Protein AF-A0A3N5JZS7-F1 (afdb_monomer_lite)

Sequence (69 aa):
MTAGVSRGHPLFRLLAELTQRNFAVNLGWSDPEVIAYLTDVLVDFVHVDRLFSIRDACGRRIQAVRRPG

Radius of gyration: 16.83 Å; chains: 1; bounding box: 40×30×44 Å

Secondary structure (DSSP, 8-state):
---PPPTTSHHHHHHHHHHHHHHHHHHS---HHHHHHHHHHHHHHHHHHHHH--B-TTS-B--------

Structure (mmCIF, N/CA/C/O backbone):
data_AF-A0A3N5JZS7-F1
#
_entry.id   AF-A0A3N5JZS7-F1
#
loop_
_atom_site.group_PDB
_atom_site.id
_atom_site.type_symbol
_atom_site.label_atom_id
_atom_site.label_alt_id
_atom_site.label_comp_id
_atom_site.label_asym_id
_atom_site.label_entity_id
_atom_site.label_seq_id
_atom_site.pdbx_PDB_ins_code
_atom_site.Cartn_x
_atom_site.Cartn_y
_atom_site.Cartn_z
_atom_site.occupancy
_atom_site.B_iso_or_equiv
_atom_site.auth_seq_id
_atom_site.auth_comp_id
_atom_site.auth_asym_id
_atom_site.auth_atom_id
_atom_site.pdbx_PDB_model_num
ATOM 1 N N . MET A 1 1 ? -3.768 -13.365 16.283 1.00 40.09 1 MET A N 1
ATOM 2 C CA . MET A 1 1 ? -4.010 -13.290 14.828 1.00 40.09 1 MET A CA 1
ATOM 3 C C . MET A 1 1 ? -5.200 -12.365 14.628 1.00 40.09 1 MET A C 1
ATOM 5 O O . MET A 1 1 ? -6.336 -12.819 14.648 1.00 40.09 1 MET A O 1
ATOM 9 N N . THR A 1 2 ? -4.964 -11.053 14.601 1.00 45.88 2 THR A N 1
ATOM 10 C CA . THR A 1 2 ? -5.999 -10.077 14.227 1.00 45.88 2 THR A CA 1
ATOM 11 C C . THR A 1 2 ? -6.419 -10.402 12.802 1.00 45.88 2 THR A C 1
ATOM 13 O O . THR A 1 2 ? -5.554 -10.632 11.963 1.00 45.88 2 THR A O 1
ATOM 16 N N . ALA A 1 3 ? -7.720 -10.548 12.551 1.00 54.31 3 ALA A N 1
ATOM 17 C CA . ALA A 1 3 ? -8.226 -10.930 11.239 1.00 54.31 3 ALA A CA 1
ATOM 18 C C . ALA A 1 3 ? -7.785 -9.878 10.209 1.00 54.31 3 ALA A C 1
ATOM 20 O O . ALA A 1 3 ? -8.340 -8.782 10.157 1.00 54.31 3 ALA A O 1
ATOM 21 N N . GLY A 1 4 ? -6.729 -10.203 9.460 1.00 64.38 4 GLY A N 1
ATOM 22 C CA . GLY A 1 4 ? -6.149 -9.329 8.454 1.00 64.38 4 GLY A CA 1
ATOM 23 C C . GLY A 1 4 ? -7.179 -8.993 7.385 1.00 64.38 4 GLY A C 1
ATOM 24 O O . GLY A 1 4 ? -8.064 -9.790 7.058 1.00 64.38 4 GLY A O 1
ATOM 25 N N . VAL A 1 5 ? -7.077 -7.785 6.846 1.00 69.88 5 VAL A N 1
ATOM 26 C CA . VAL A 1 5 ? -7.890 -7.353 5.715 1.00 69.88 5 VAL A CA 1
ATOM 27 C C . VAL A 1 5 ? -7.582 -8.268 4.522 1.00 69.88 5 VAL A C 1
ATOM 29 O O . VAL A 1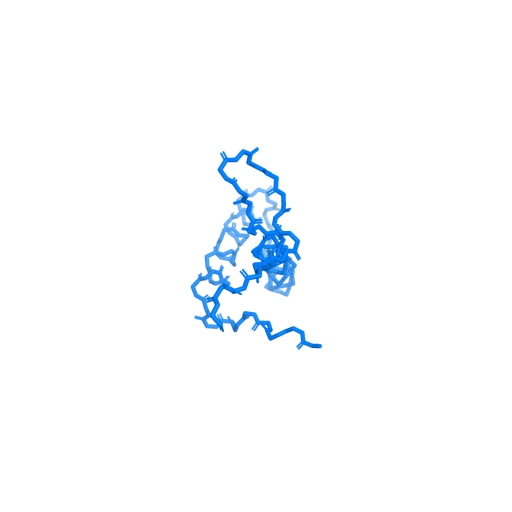 5 ? -6.441 -8.388 4.095 1.00 69.88 5 VAL A O 1
ATOM 32 N N . SER A 1 6 ? -8.606 -8.938 3.988 1.00 79.44 6 SER A N 1
ATOM 33 C CA . SER A 1 6 ? -8.472 -9.815 2.815 1.00 79.44 6 SER A CA 1
ATOM 34 C C . SER A 1 6 ? -7.891 -9.067 1.609 1.00 79.44 6 SER A C 1
ATOM 36 O O . SER A 1 6 ? -8.223 -7.906 1.379 1.00 79.44 6 SER A O 1
ATOM 38 N N . ARG A 1 7 ? -7.121 -9.753 0.755 1.00 77.56 7 ARG A N 1
ATOM 39 C CA . ARG A 1 7 ? -6.607 -9.191 -0.513 1.00 77.56 7 ARG A CA 1
ATOM 40 C C . ARG A 1 7 ? -7.707 -8.701 -1.463 1.00 77.56 7 ARG A C 1
ATOM 42 O O . ARG A 1 7 ? -7.476 -7.818 -2.282 1.00 77.56 7 ARG A O 1
ATOM 49 N N . GLY A 1 8 ? -8.918 -9.250 -1.351 1.00 80.50 8 GLY A N 1
ATOM 50 C CA . GLY A 1 8 ? -10.083 -8.783 -2.109 1.00 80.50 8 GLY A CA 1
ATOM 51 C C . GLY A 1 8 ? -10.689 -7.481 -1.576 1.00 80.50 8 GLY A C 1
ATOM 52 O O . GLY A 1 8 ? -11.568 -6.903 -2.214 1.00 80.50 8 GLY A O 1
ATOM 53 N N . HIS A 1 9 ? -10.251 -7.011 -0.409 1.00 81.69 9 HIS A N 1
ATOM 54 C CA . HIS A 1 9 ? -10.827 -5.851 0.249 1.00 81.69 9 HIS A CA 1
ATOM 55 C C . HIS A 1 9 ? -10.461 -4.543 -0.483 1.00 81.69 9 HIS A C 1
ATOM 57 O O . HIS A 1 9 ? -9.300 -4.351 -0.856 1.00 81.69 9 HIS A O 1
ATOM 63 N N . PRO A 1 10 ? -11.399 -3.585 -0.628 1.00 80.56 10 PRO A N 1
ATOM 64 C CA . PRO A 1 10 ? -11.159 -2.337 -1.359 1.00 80.56 10 PRO A CA 1
ATOM 65 C C . PRO A 1 10 ? -9.955 -1.521 -0.867 1.00 80.56 10 PRO A C 1
ATOM 67 O O . PRO A 1 10 ? -9.216 -0.989 -1.687 1.00 80.56 10 PRO A O 1
ATOM 70 N N . LEU A 1 11 ? -9.713 -1.458 0.453 1.00 81.19 11 LEU A N 1
ATOM 71 C CA . LEU A 1 11 ? -8.518 -0.786 1.001 1.00 81.19 11 LEU A CA 1
ATOM 72 C C . LEU A 1 11 ? -7.209 -1.423 0.530 1.00 81.19 11 LEU A C 1
ATOM 74 O O . LEU A 1 11 ? -6.290 -0.695 0.176 1.00 81.19 11 LEU A O 1
ATOM 78 N N . PHE A 1 12 ? -7.131 -2.757 0.515 1.00 85.75 12 PHE A N 1
ATOM 79 C CA . PHE A 1 12 ? -5.936 -3.458 0.054 1.00 85.75 12 PHE A CA 1
ATOM 80 C C . PHE A 1 12 ? -5.675 -3.126 -1.419 1.00 85.75 12 PHE A C 1
ATOM 82 O O . PHE A 1 12 ? -4.576 -2.722 -1.782 1.00 85.75 12 PHE A O 1
ATOM 89 N N . ARG A 1 13 ? -6.717 -3.200 -2.259 1.00 88.50 13 ARG A N 1
ATOM 90 C CA . ARG A 1 13 ? -6.612 -2.881 -3.692 1.00 88.50 13 ARG A CA 1
ATOM 91 C C . ARG A 1 13 ? -6.189 -1.433 -3.942 1.00 88.50 13 ARG A C 1
ATOM 93 O O . ARG A 1 13 ? -5.327 -1.196 -4.779 1.00 88.50 13 ARG A O 1
ATOM 100 N 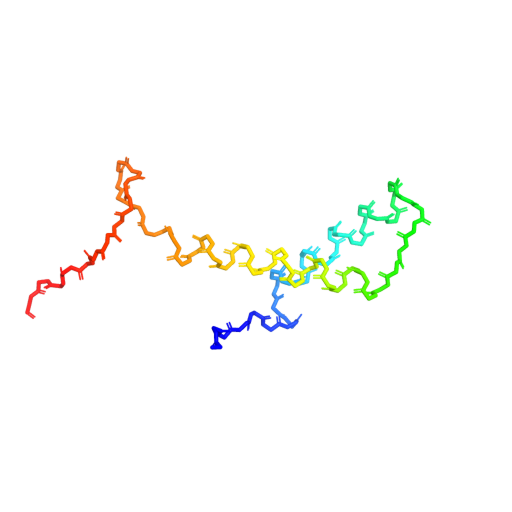N . LEU A 1 14 ? -6.757 -0.482 -3.200 1.00 88.62 14 LEU A N 1
ATOM 101 C CA . LEU A 1 14 ? -6.398 0.932 -3.309 1.00 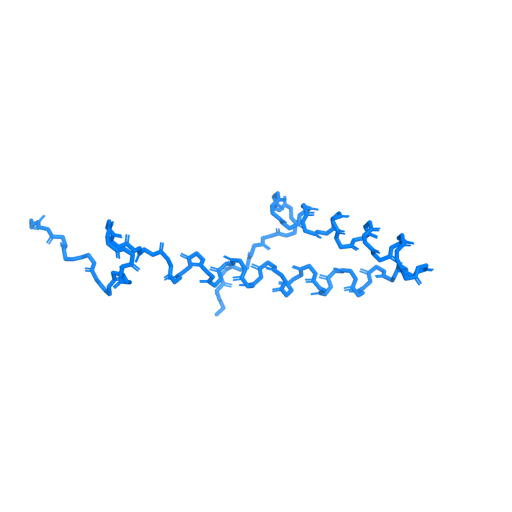88.62 14 LEU A CA 1
ATOM 102 C C . LEU A 1 14 ? -4.922 1.167 -2.966 1.00 88.62 14 LEU A C 1
ATOM 104 O O . LEU A 1 14 ? -4.207 1.826 -3.718 1.00 88.62 14 LEU A O 1
ATOM 108 N N . LEU A 1 15 ? -4.465 0.627 -1.835 1.00 89.94 15 LEU A N 1
ATOM 109 C CA . LEU A 1 15 ? -3.084 0.793 -1.384 1.00 89.94 15 LEU A CA 1
ATOM 110 C C . LEU A 1 15 ? -2.090 0.100 -2.325 1.00 89.94 15 LEU A C 1
ATOM 112 O O . LEU A 1 15 ? -1.034 0.670 -2.605 1.00 89.94 15 LEU A O 1
ATOM 116 N N . ALA A 1 16 ? -2.456 -1.055 -2.889 1.00 90.19 16 ALA A N 1
ATOM 117 C CA . ALA A 1 16 ? -1.662 -1.726 -3.913 1.00 90.19 16 ALA A CA 1
ATOM 118 C C . ALA A 1 16 ? -1.504 -0.863 -5.173 1.00 90.19 16 ALA A C 1
ATOM 120 O O . ALA A 1 16 ? -0.384 -0.665 -5.643 1.00 90.19 16 ALA A O 1
ATOM 121 N N . GLU A 1 17 ? -2.596 -0.290 -5.694 1.00 91.81 17 GLU A N 1
ATOM 122 C CA . GLU A 1 17 ? -2.533 0.552 -6.896 1.00 91.81 17 GLU A CA 1
ATOM 123 C C . GLU A 1 17 ? -1.710 1.827 -6.685 1.00 91.81 17 GLU A C 1
ATOM 125 O O . GLU A 1 17 ? -0.939 2.222 -7.564 1.00 91.81 17 GLU A O 1
ATOM 130 N N . LEU A 1 18 ? -1.845 2.471 -5.523 1.00 90.88 18 LEU A N 1
ATOM 131 C CA . LEU A 1 18 ? -1.068 3.667 -5.195 1.00 90.88 18 LEU A CA 1
ATOM 132 C C . LEU A 1 18 ? 0.426 3.349 -5.066 1.00 90.88 18 LEU A C 1
ATOM 134 O O . LEU A 1 18 ? 1.254 4.077 -5.620 1.00 90.88 18 LEU A O 1
ATOM 138 N N . THR A 1 19 ? 0.763 2.245 -4.397 1.00 89.88 19 THR A N 1
ATOM 139 C CA . THR A 1 19 ? 2.148 1.775 -4.246 1.00 89.88 19 THR A CA 1
ATOM 140 C C . THR A 1 19 ? 2.758 1.453 -5.606 1.00 89.88 19 THR A C 1
ATOM 142 O O . THR A 1 19 ? 3.820 1.975 -5.941 1.00 89.88 19 THR A O 1
ATOM 145 N N . GLN A 1 20 ? 2.052 0.683 -6.438 1.00 89.69 20 GLN A N 1
ATOM 146 C CA . GLN A 1 20 ? 2.509 0.325 -7.779 1.00 89.69 20 GLN A CA 1
ATOM 147 C C . GLN A 1 20 ? 2.751 1.560 -8.656 1.00 89.69 20 GLN A C 1
ATOM 149 O O . GLN A 1 20 ? 3.800 1.666 -9.289 1.00 89.69 20 GLN A O 1
ATOM 154 N N . ARG A 1 21 ? 1.811 2.517 -8.685 1.00 88.88 21 ARG A N 1
ATOM 155 C CA . ARG A 1 21 ? 1.974 3.758 -9.463 1.00 88.88 21 ARG A CA 1
ATOM 156 C C . ARG A 1 21 ? 3.176 4.569 -8.989 1.00 88.88 21 ARG A C 1
ATOM 158 O O . ARG A 1 21 ? 3.926 5.071 -9.820 1.00 88.88 21 ARG A O 1
ATOM 165 N N . ASN A 1 22 ? 3.370 4.693 -7.677 1.00 86.88 22 ASN A N 1
ATOM 166 C CA . ASN A 1 22 ? 4.490 5.449 -7.123 1.00 86.88 22 ASN A CA 1
ATOM 167 C C . ASN A 1 22 ? 5.839 4.810 -7.485 1.00 86.88 22 ASN A C 1
ATOM 169 O O . ASN A 1 22 ? 6.749 5.508 -7.926 1.00 86.88 22 ASN A O 1
ATOM 173 N N . PHE A 1 23 ? 5.935 3.487 -7.373 1.00 84.56 23 PHE A N 1
ATOM 174 C CA . PHE A 1 23 ? 7.147 2.730 -7.677 1.00 84.56 23 PHE A CA 1
ATOM 175 C C . PHE A 1 23 ? 7.490 2.765 -9.170 1.00 84.56 23 PHE A C 1
ATOM 177 O O . PHE A 1 23 ? 8.625 3.064 -9.545 1.00 84.56 23 PHE A O 1
ATOM 184 N N . ALA A 1 24 ? 6.495 2.572 -10.036 1.00 84.50 24 ALA A N 1
ATOM 185 C CA . ALA A 1 24 ? 6.685 2.660 -11.480 1.00 84.50 24 ALA A CA 1
ATOM 186 C C . ALA A 1 24 ? 7.161 4.053 -11.926 1.00 84.50 24 ALA A C 1
ATOM 188 O O . ALA A 1 24 ? 8.082 4.157 -12.732 1.00 84.50 24 ALA A O 1
ATOM 189 N N . VAL A 1 25 ? 6.550 5.119 -11.396 1.00 84.56 25 VAL A N 1
ATOM 190 C CA . VAL A 1 25 ? 6.818 6.497 -11.841 1.00 84.56 25 VAL A CA 1
ATOM 191 C C . VAL A 1 25 ? 8.100 7.065 -11.236 1.00 84.56 25 VAL A C 1
ATOM 193 O O . VAL A 1 25 ? 8.853 7.731 -11.940 1.00 84.56 25 VAL A O 1
ATOM 196 N N . ASN A 1 26 ? 8.361 6.816 -9.951 1.00 80.06 26 ASN A N 1
ATOM 197 C CA . ASN A 1 26 ? 9.445 7.496 -9.236 1.00 80.06 26 ASN A CA 1
ATOM 198 C C . ASN A 1 26 ? 10.727 6.667 -9.129 1.00 80.06 26 ASN A C 1
ATOM 200 O O . ASN A 1 26 ? 11.798 7.243 -8.959 1.00 80.06 26 ASN A O 1
ATOM 204 N N . LEU A 1 27 ? 10.634 5.336 -9.203 1.00 77.88 27 LEU A N 1
ATOM 205 C CA . LEU A 1 27 ? 11.784 4.441 -9.027 1.00 77.88 27 LEU A CA 1
ATOM 206 C C . LEU A 1 27 ? 12.165 3.709 -10.320 1.00 77.88 27 LEU A C 1
ATOM 208 O O . LEU A 1 27 ? 13.227 3.096 -10.370 1.00 77.88 27 LEU A O 1
ATOM 212 N N . GLY A 1 28 ? 11.312 3.739 -11.354 1.00 80.38 28 GLY A N 1
ATOM 213 C CA . GLY A 1 28 ? 11.508 2.948 -12.576 1.00 80.38 28 GLY A CA 1
ATOM 214 C C . GLY A 1 28 ? 11.552 1.437 -12.312 1.00 80.38 28 GLY A C 1
ATOM 215 O O . GLY A 1 28 ? 12.019 0.670 -13.150 1.00 80.38 28 GLY A O 1
ATOM 216 N N . TRP A 1 29 ? 11.090 1.012 -11.135 1.00 76.56 29 TRP A N 1
ATOM 217 C CA . TRP A 1 29 ? 11.197 -0.347 -10.626 1.00 76.56 29 TRP A CA 1
ATOM 218 C C . TRP A 1 29 ? 9.857 -0.750 -10.018 1.00 76.56 29 TRP A C 1
ATOM 220 O O . TRP A 1 29 ? 9.280 -0.015 -9.225 1.00 76.56 29 TRP A O 1
ATOM 230 N N . SER A 1 30 ? 9.315 -1.891 -10.433 1.00 75.44 30 SER A N 1
ATOM 231 C CA . SER A 1 30 ? 7.997 -2.379 -10.010 1.00 75.44 30 SER A CA 1
ATOM 232 C C . SER A 1 30 ? 8.050 -3.881 -9.798 1.00 75.44 30 SER A C 1
ATOM 234 O O . SER A 1 30 ? 7.573 -4.656 -10.623 1.00 75.44 30 SER A O 1
ATOM 236 N N . ASP A 1 31 ? 8.675 -4.278 -8.695 1.00 86.12 31 ASP A N 1
ATOM 237 C CA . ASP A 1 31 ? 8.677 -5.664 -8.249 1.00 86.12 31 ASP A CA 1
ATOM 238 C C . ASP A 1 31 ? 7.320 -6.009 -7.595 1.00 86.12 31 ASP A C 1
ATOM 240 O O . ASP A 1 31 ? 6.939 -5.374 -6.601 1.00 86.12 31 ASP A O 1
ATOM 244 N N . PRO A 1 32 ? 6.565 -6.985 -8.133 1.00 85.31 32 PRO A N 1
ATOM 245 C CA . PRO A 1 32 ? 5.256 -7.356 -7.602 1.00 85.31 32 PRO A CA 1
ATOM 246 C C . PRO A 1 32 ? 5.283 -7.852 -6.151 1.00 85.31 32 PRO A C 1
ATOM 248 O O . PRO A 1 32 ? 4.317 -7.615 -5.420 1.00 85.31 32 PRO A O 1
ATOM 251 N N . GLU A 1 33 ? 6.355 -8.521 -5.716 1.00 88.31 33 GLU A N 1
ATOM 252 C CA . GLU A 1 33 ? 6.467 -9.021 -4.341 1.00 88.31 33 GLU A CA 1
ATOM 253 C C . GLU A 1 33 ? 6.682 -7.871 -3.358 1.00 88.31 33 GLU A C 1
ATOM 255 O O . GLU A 1 33 ? 6.033 -7.820 -2.310 1.00 88.31 33 GLU A O 1
ATOM 260 N N . VAL A 1 34 ? 7.518 -6.897 -3.728 1.00 88.44 34 VAL A N 1
ATOM 261 C CA . VAL A 1 34 ? 7.758 -5.695 -2.913 1.00 88.44 34 VAL A CA 1
ATOM 262 C C . VAL A 1 34 ? 6.481 -4.868 -2.775 1.00 88.44 34 VAL A C 1
ATOM 264 O O . VAL A 1 34 ? 6.149 -4.422 -1.674 1.00 88.44 34 VAL A O 1
ATOM 267 N N . ILE A 1 35 ? 5.729 -4.700 -3.867 1.00 89.38 35 ILE A N 1
ATOM 268 C CA . ILE A 1 35 ? 4.444 -3.985 -3.853 1.00 89.38 35 ILE A CA 1
ATOM 269 C C . ILE A 1 35 ? 3.447 -4.687 -2.924 1.00 89.38 35 ILE A C 1
ATOM 271 O O . ILE A 1 35 ? 2.786 -4.022 -2.122 1.00 89.38 35 ILE A O 1
ATOM 275 N N . ALA A 1 36 ? 3.344 -6.016 -3.002 1.00 86.19 36 ALA A N 1
ATOM 276 C CA . ALA A 1 36 ? 2.444 -6.784 -2.147 1.00 86.19 36 ALA A CA 1
ATOM 277 C C . ALA A 1 36 ? 2.823 -6.652 -0.663 1.00 86.19 36 ALA A C 1
ATOM 279 O O . ALA A 1 36 ? 1.963 -6.328 0.154 1.00 86.19 36 ALA A O 1
ATOM 280 N N . TYR A 1 37 ? 4.109 -6.806 -0.337 1.00 90.19 37 TYR A N 1
ATOM 281 C CA . TYR A 1 37 ? 4.616 -6.669 1.029 1.00 90.19 37 TYR A CA 1
ATOM 282 C C . TYR A 1 37 ? 4.355 -5.276 1.615 1.00 90.19 37 TYR A C 1
ATOM 284 O O . TYR A 1 37 ? 3.834 -5.147 2.722 1.00 90.19 37 TYR A O 1
ATOM 292 N N . LEU A 1 38 ? 4.671 -4.213 0.869 1.00 89.75 38 LEU A N 1
ATOM 293 C CA . LEU A 1 38 ? 4.431 -2.845 1.333 1.00 89.75 38 LEU A CA 1
ATOM 294 C C . LEU A 1 38 ? 2.941 -2.549 1.503 1.00 89.75 38 LEU A C 1
ATOM 296 O O . LEU A 1 38 ? 2.559 -1.839 2.433 1.00 89.75 38 LEU A O 1
ATOM 300 N N . THR A 1 39 ? 2.094 -3.117 0.646 1.00 89.19 39 THR A N 1
ATOM 301 C CA . THR A 1 39 ? 0.640 -3.001 0.788 1.00 89.19 39 THR A CA 1
ATOM 302 C C . THR A 1 39 ? 0.162 -3.653 2.082 1.00 89.19 39 THR A C 1
ATOM 304 O O . THR A 1 39 ? -0.620 -3.031 2.800 1.00 89.19 39 THR A O 1
ATOM 307 N N . ASP A 1 40 ? 0.651 -4.855 2.408 1.00 87.19 40 ASP A N 1
ATOM 308 C CA . ASP A 1 40 ? 0.331 -5.539 3.669 1.00 87.19 40 ASP A CA 1
ATOM 309 C C . ASP A 1 40 ? 0.730 -4.670 4.880 1.00 87.19 40 ASP A C 1
ATOM 311 O O . ASP A 1 40 ? -0.097 -4.415 5.757 1.00 87.19 40 ASP A O 1
ATOM 315 N N . VAL A 1 41 ? 1.942 -4.096 4.876 1.00 89.38 41 VAL A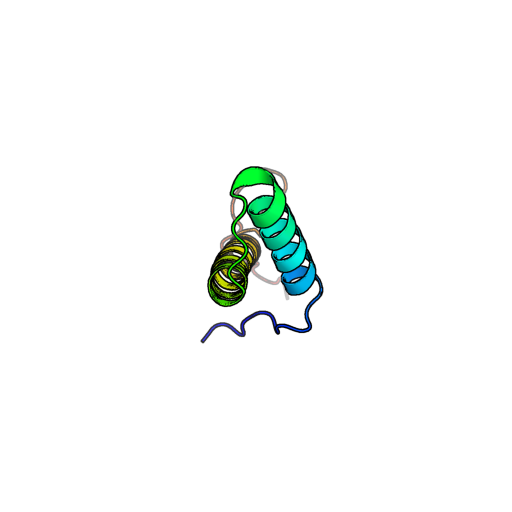 N 1
ATOM 316 C CA . VAL A 1 41 ? 2.409 -3.182 5.939 1.00 89.38 41 VAL A CA 1
ATOM 317 C C . VAL A 1 41 ? 1.497 -1.955 6.079 1.00 89.38 41 VAL A C 1
ATOM 319 O O . VAL A 1 41 ? 1.084 -1.608 7.186 1.00 89.38 41 VAL A O 1
ATOM 322 N N . LEU A 1 42 ? 1.152 -1.289 4.972 1.00 87.94 42 LEU A N 1
ATOM 323 C CA . LEU A 1 42 ? 0.289 -0.100 4.989 1.00 87.94 42 LEU A CA 1
ATOM 324 C C . LEU A 1 42 ? -1.127 -0.416 5.489 1.00 87.94 42 LEU A C 1
ATOM 326 O O . LEU A 1 42 ? -1.725 0.374 6.224 1.00 87.94 42 LEU A O 1
ATOM 330 N N . VAL A 1 43 ? -1.663 -1.571 5.101 1.00 86.31 43 VAL A N 1
ATOM 331 C CA . VAL A 1 43 ? -2.970 -2.057 5.550 1.00 86.31 43 VAL A CA 1
ATOM 332 C C . VAL A 1 43 ? -2.968 -2.322 7.053 1.00 86.31 43 VAL A C 1
ATOM 334 O O . VAL A 1 43 ? -3.909 -1.905 7.737 1.00 86.31 43 VAL A O 1
ATOM 337 N N . ASP A 1 44 ? -1.911 -2.946 7.572 1.00 81.56 44 ASP A N 1
ATOM 338 C CA . ASP A 1 44 ? -1.751 -3.191 9.004 1.00 81.56 44 ASP A CA 1
ATOM 339 C C . ASP A 1 44 ? -1.688 -1.877 9.795 1.00 81.56 44 ASP A C 1
ATOM 341 O O . ASP A 1 44 ? -2.386 -1.742 10.802 1.00 81.56 44 ASP A O 1
ATOM 345 N N . PHE A 1 45 ? -0.961 -0.863 9.308 1.00 80.00 45 PHE A N 1
ATOM 346 C CA . PHE A 1 45 ? -0.932 0.470 9.930 1.00 80.00 45 PHE A CA 1
ATOM 347 C C . PHE A 1 45 ? -2.321 1.123 10.003 1.00 80.00 45 PHE A C 1
ATOM 349 O O . PHE A 1 45 ? -2.741 1.577 11.070 1.00 80.00 45 PHE A O 1
ATOM 356 N N . VAL A 1 46 ? -3.077 1.127 8.900 1.00 75.44 46 VAL A N 1
ATOM 357 C CA . VAL A 1 46 ? -4.435 1.706 8.863 1.00 75.44 46 VAL A CA 1
ATOM 358 C C . VAL A 1 46 ? -5.404 0.933 9.767 1.00 75.44 46 VAL A C 1
ATOM 360 O O . VAL A 1 46 ? -6.305 1.520 10.378 1.00 75.44 46 VAL A O 1
ATOM 363 N N . HIS A 1 47 ? -5.248 -0.389 9.863 1.00 67.69 47 HIS A N 1
ATOM 364 C CA . HIS A 1 47 ? -6.065 -1.217 10.748 1.00 67.69 47 HIS A CA 1
ATOM 365 C C . HIS A 1 47 ? -5.754 -0.955 12.227 1.00 67.69 47 HIS A C 1
ATOM 367 O O . HIS A 1 47 ? -6.677 -0.825 13.036 1.00 67.69 47 HIS A O 1
ATOM 373 N N . VAL A 1 48 ? -4.472 -0.813 12.569 1.00 56.03 48 VAL A N 1
ATOM 374 C CA . VAL A 1 48 ? -4.013 -0.399 13.899 1.00 56.03 48 VAL A CA 1
ATOM 375 C C . VAL A 1 48 ? -4.623 0.960 14.257 1.00 56.03 48 VAL A C 1
ATOM 377 O O . VAL A 1 48 ? -5.300 1.057 15.279 1.00 56.03 48 VAL A O 1
ATOM 380 N N . ASP A 1 49 ? -4.553 1.974 13.396 1.00 54.50 49 ASP A N 1
ATOM 381 C CA . ASP A 1 49 ? -5.176 3.278 13.681 1.00 54.50 49 ASP A CA 1
ATOM 382 C C . ASP A 1 49 ? -6.697 3.199 13.920 1.00 54.50 49 ASP A C 1
ATOM 384 O O . ASP A 1 49 ? -7.227 3.886 14.802 1.00 54.50 49 ASP A O 1
ATOM 388 N N . ARG A 1 50 ? -7.417 2.307 13.220 1.00 54.81 50 ARG A N 1
ATOM 389 C CA . ARG A 1 50 ? -8.846 2.046 13.492 1.00 54.81 50 ARG A CA 1
ATOM 390 C C . ARG A 1 50 ? -9.094 1.370 14.843 1.00 54.81 50 ARG A C 1
ATOM 392 O O . ARG A 1 50 ? -10.094 1.684 15.485 1.00 54.81 50 ARG A O 1
ATOM 399 N N . LEU A 1 51 ? -8.201 0.493 15.301 1.00 51.22 51 LEU A N 1
ATOM 400 C CA . LEU A 1 51 ? -8.259 -0.104 16.645 1.00 51.22 51 LEU A CA 1
ATOM 401 C C . LEU A 1 51 ? -7.914 0.910 17.754 1.00 51.22 51 LEU A C 1
ATOM 403 O O . LEU A 1 51 ? -8.357 0.752 18.893 1.00 51.22 51 LEU A O 1
ATOM 407 N N . PHE A 1 52 ? -7.172 1.975 17.433 1.00 44.88 52 PHE A N 1
ATOM 408 C CA . PHE A 1 52 ? -6.740 3.005 18.385 1.00 44.88 52 PHE A CA 1
ATOM 409 C C . PHE A 1 52 ? -7.573 4.309 18.365 1.00 44.88 52 PHE A C 1
ATOM 411 O O . PHE A 1 52 ? -7.309 5.194 19.184 1.00 44.88 52 PHE A O 1
ATOM 418 N N . SER A 1 53 ? -8.610 4.433 17.522 1.00 46.88 53 SER A N 1
ATOM 419 C CA . SER A 1 53 ? -9.358 5.690 17.321 1.00 46.88 53 SER A CA 1
ATOM 420 C C . SER A 1 53 ? -10.871 5.614 17.600 1.00 46.88 53 SER A C 1
ATOM 422 O O . SER A 1 53 ? -11.690 6.040 16.784 1.00 46.88 53 SER A O 1
ATOM 424 N N . ILE A 1 54 ? -11.267 5.194 18.803 1.00 54.91 54 ILE A N 1
ATOM 425 C CA . ILE A 1 54 ? -12.448 5.820 19.418 1.00 54.91 54 ILE A CA 1
ATOM 426 C C . ILE A 1 54 ? -11.918 6.987 20.246 1.00 54.91 54 ILE A C 1
ATOM 428 O O . ILE A 1 54 ? -11.272 6.788 21.277 1.00 54.91 54 ILE A O 1
ATOM 432 N N . ARG A 1 55 ? -12.133 8.207 19.756 1.00 56.00 55 ARG A N 1
ATOM 433 C CA . ARG A 1 55 ? -11.805 9.445 20.466 1.00 56.00 55 ARG A CA 1
ATOM 434 C C . ARG A 1 55 ? -13.100 10.149 20.860 1.00 56.00 55 ARG A C 1
ATOM 436 O O . ARG A 1 55 ? -14.078 10.082 20.121 1.00 56.00 55 ARG A O 1
ATOM 443 N N . ASP A 1 56 ? -13.120 10.771 22.033 1.00 55.47 56 ASP A N 1
ATOM 444 C CA . ASP A 1 56 ? -14.227 11.636 22.439 1.00 55.47 56 ASP A CA 1
ATOM 445 C C . ASP A 1 56 ? -14.264 12.909 21.570 1.00 55.47 56 ASP A C 1
ATOM 447 O O . ASP A 1 56 ? -13.350 13.176 20.786 1.00 55.47 56 ASP A O 1
ATOM 451 N N . ALA A 1 57 ? -15.314 13.720 21.713 1.00 60.50 57 ALA A N 1
ATOM 452 C CA . ALA A 1 57 ? -15.457 14.988 20.989 1.00 60.50 57 ALA A CA 1
ATOM 453 C C . ALA A 1 57 ? -14.319 16.000 21.267 1.00 60.50 57 ALA A C 1
ATOM 455 O O . ALA A 1 57 ? -14.209 17.009 20.578 1.00 60.50 57 ALA A O 1
ATOM 456 N N . CYS A 1 58 ? -13.461 15.728 22.254 1.00 67.31 58 CYS A N 1
ATOM 457 C CA . CYS A 1 58 ? -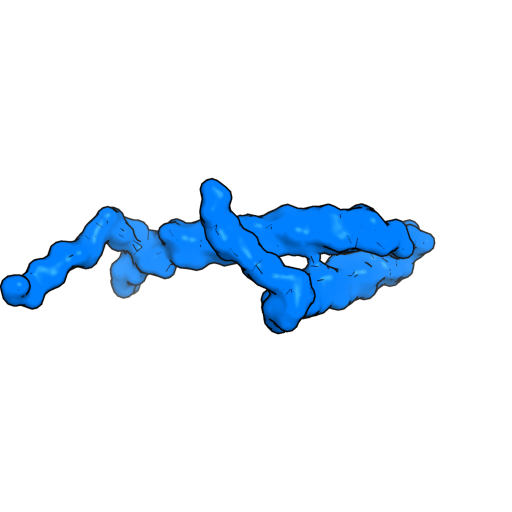12.284 16.517 22.604 1.00 67.31 58 CYS A CA 1
ATOM 458 C C . CYS A 1 58 ? -10.971 15.864 22.124 1.00 67.31 58 CYS A C 1
ATOM 460 O O . CYS A 1 58 ? -9.889 16.306 22.509 1.00 67.31 58 CYS A O 1
ATOM 462 N N . GLY A 1 59 ? -11.038 14.807 21.307 1.00 58.66 59 GLY A N 1
ATOM 463 C CA . GLY A 1 59 ? -9.875 14.139 20.720 1.00 58.66 59 GLY A CA 1
ATOM 464 C C . GLY A 1 59 ? -9.136 13.175 21.657 1.00 58.66 59 GLY A C 1
ATOM 465 O O . GLY A 1 59 ? -8.079 12.653 21.280 1.00 58.66 59 GLY A O 1
ATOM 466 N N . ARG A 1 60 ? -9.658 12.893 22.856 1.00 61.34 60 ARG A N 1
ATOM 467 C CA . ARG A 1 60 ? -9.027 11.990 23.835 1.00 61.34 60 ARG A CA 1
ATOM 468 C C . ARG A 1 60 ? -9.456 10.548 23.594 1.00 61.34 60 ARG A C 1
ATOM 470 O O . ARG A 1 60 ? -10.616 10.274 23.311 1.00 61.34 60 ARG A O 1
ATOM 477 N N . ARG A 1 61 ? -8.516 9.609 23.721 1.00 57.88 61 ARG A N 1
ATOM 478 C CA . ARG A 1 61 ? -8.748 8.173 23.504 1.00 57.88 61 ARG A CA 1
ATOM 479 C C . ARG A 1 61 ? -9.756 7.624 24.524 1.00 57.88 61 ARG A C 1
ATOM 481 O O . ARG A 1 61 ? -9.507 7.697 25.726 1.00 57.88 61 ARG A O 1
ATOM 488 N N . ILE A 1 62 ? -10.861 7.044 24.057 1.00 59.47 62 ILE A N 1
ATOM 489 C CA . ILE A 1 62 ? -11.870 6.406 24.911 1.00 59.47 62 ILE A CA 1
ATOM 490 C C . ILE A 1 62 ? -11.354 5.023 25.316 1.00 59.47 62 ILE A C 1
ATOM 492 O O . ILE A 1 62 ? -11.261 4.121 24.489 1.00 59.47 62 ILE A O 1
ATOM 496 N N . GLN A 1 63 ?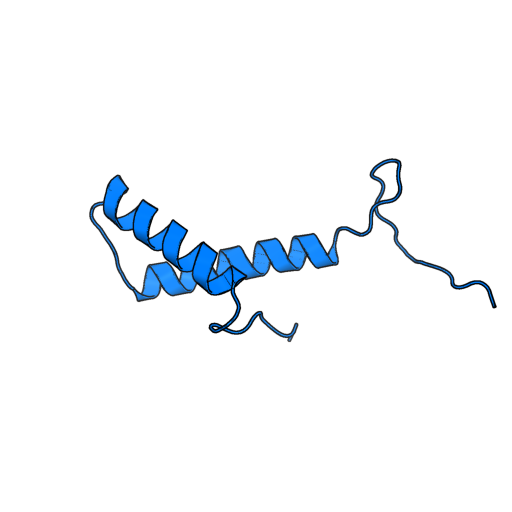 -10.984 4.863 26.589 1.00 50.75 63 GLN A N 1
ATOM 497 C CA . GLN A 1 63 ? -10.436 3.603 27.110 1.00 50.75 63 GLN A CA 1
ATOM 498 C C . GLN A 1 63 ? -11.514 2.566 27.471 1.00 50.75 63 GLN A C 1
ATOM 500 O O . GLN A 1 63 ? -11.197 1.388 27.576 1.00 50.75 63 GLN A O 1
ATOM 505 N N . ALA A 1 64 ? -12.782 2.962 27.614 1.00 49.84 64 ALA A N 1
ATOM 506 C CA . ALA A 1 64 ? -13.909 2.043 27.773 1.00 49.84 64 ALA A CA 1
ATOM 507 C C . ALA A 1 64 ? -15.243 2.778 27.568 1.00 49.84 64 ALA A C 1
ATOM 509 O O . ALA A 1 64 ? -15.479 3.815 28.186 1.00 49.84 64 ALA A O 1
ATOM 510 N N . VAL A 1 65 ? -16.147 2.215 26.762 1.00 55.66 65 VAL A N 1
ATOM 511 C CA . VAL A 1 65 ? -17.580 2.533 26.847 1.00 55.66 65 VAL A CA 1
ATOM 512 C C . VAL A 1 65 ? -18.173 1.628 27.923 1.00 55.66 65 VAL A C 1
ATOM 514 O O . VAL A 1 65 ? -18.367 0.433 27.708 1.00 55.66 65 VAL A O 1
ATOM 517 N N . ARG A 1 66 ? -18.455 2.188 29.102 1.00 48.28 66 ARG A N 1
ATOM 518 C CA . ARG A 1 66 ? -19.360 1.558 30.070 1.00 48.28 66 ARG A CA 1
ATOM 519 C C . ARG A 1 66 ? -20.779 1.695 29.506 1.00 48.28 66 ARG A C 1
ATOM 521 O O . ARG A 1 66 ? -21.265 2.814 29.366 1.00 48.28 66 ARG A O 1
ATOM 528 N N . ARG A 1 67 ? -21.432 0.581 29.159 1.00 41.25 67 ARG A N 1
ATOM 529 C CA . ARG A 1 67 ? -22.867 0.577 28.820 1.00 41.25 67 ARG A CA 1
ATOM 530 C C . ARG A 1 67 ? -23.688 0.976 30.059 1.00 41.25 67 ARG A C 1
ATOM 532 O O . ARG A 1 67 ? -23.387 0.454 31.132 1.00 41.25 67 ARG A O 1
ATOM 539 N N . PRO A 1 68 ? -24.695 1.860 29.951 1.00 42.56 68 PRO A N 1
ATOM 540 C CA . PRO A 1 68 ? -25.742 1.964 30.957 1.00 42.56 68 PRO A CA 1
ATOM 541 C C . PRO A 1 68 ? -26.836 0.927 30.656 1.00 42.56 68 PRO A C 1
ATOM 543 O O . PRO A 1 68 ? -27.231 0.776 29.497 1.00 42.56 68 PRO A O 1
ATOM 546 N N . GLY A 1 69 ? -27.307 0.233 31.692 1.00 41.94 69 GLY A N 1
ATOM 547 C CA . GLY A 1 69 ? -28.372 -0.773 31.630 1.00 41.94 69 GLY A CA 1
ATOM 548 C C . GLY A 1 69 ? -27.947 -2.074 32.274 1.00 41.94 69 GLY A C 1
ATOM 549 O O . GLY A 1 69 ? -27.490 -2.954 31.515 1.00 41.94 69 GLY A O 1
#

Foldseek 3Di:
DPPADDCPHPQLVVQLVVLQVCCCPPVVDHDPVVSNVVSSVVSVVVVVVVVQDPADPVRHTDPDDDDDD

pLDDT: mean 72.45, std 16.47, range [40.09, 91.81]